Protein AF-A0A6L3EJN8-F1 (afdb_monomer_lite)

Foldseek 3Di:
DPDPVVLVCQCVVVHVPPSVVSVVVVVVVVVVCVVCVVVVLVVQCVPPNDVSSVVVVVVVVVVVVVVVVVVVVVVVVD

pLDDT: mean 87.97, std 9.5, range [47.88, 97.56]

Radius of gyration: 16.38 Å; chains: 1; bounding box: 39×19×40 Å

Structure (mmCIF, N/CA/C/O backbone):
data_AF-A0A6L3EJN8-F1
#
_entry.id   AF-A0A6L3EJN8-F1
#
loop_
_atom_site.group_PDB
_atom_site.id
_atom_site.type_symbol
_atom_site.label_atom_id
_atom_site.label_alt_id
_atom_site.label_comp_id
_atom_site.label_asym_id
_atom_site.label_entity_id
_atom_site.label_seq_id
_atom_site.pdbx_PDB_ins_code
_atom_site.Cartn_x
_atom_site.Cartn_y
_atom_site.Cartn_z
_atom_site.occupancy
_atom_site.B_iso_or_equiv
_atom_site.auth_seq_id
_atom_site.auth_comp_id
_atom_site.auth_asym_id
_atom_site.auth_atom_id
_atom_site.pdbx_PDB_model_num
ATOM 1 N N . VAL A 1 1 ? 1.714 8.642 9.630 1.00 47.88 1 VAL A N 1
ATOM 2 C CA . VAL A 1 1 ? 1.558 8.845 11.093 1.00 47.88 1 VAL A CA 1
ATOM 3 C C . VAL A 1 1 ? 1.381 10.336 11.430 1.00 47.88 1 VAL A C 1
ATOM 5 O O . VAL A 1 1 ? 1.801 10.789 12.477 1.00 47.88 1 VAL A O 1
ATOM 8 N N . THR A 1 2 ? 0.751 11.114 10.540 1.00 55.00 2 THR A N 1
ATOM 9 C CA . THR A 1 2 ? 0.726 12.593 10.585 1.00 55.00 2 THR A CA 1
ATOM 10 C C . THR A 1 2 ? -0.688 13.180 10.638 1.00 55.00 2 THR A C 1
ATOM 12 O O . THR A 1 2 ? -0.854 14.390 10.619 1.00 55.00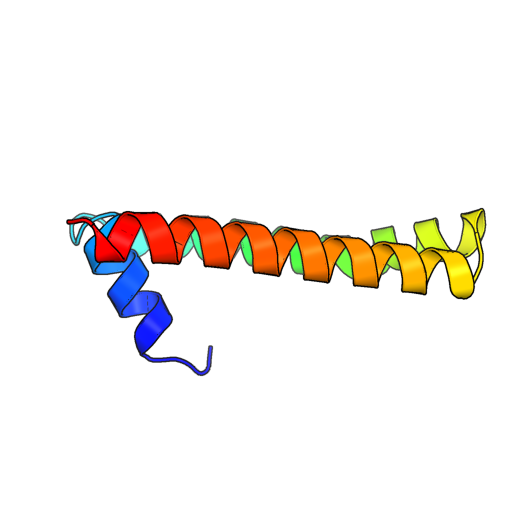 2 THR A O 1
ATOM 15 N N . SER A 1 3 ? -1.723 12.336 10.689 1.00 74.94 3 SER A N 1
ATOM 16 C CA . SER A 1 3 ? -3.124 12.761 10.668 1.00 74.94 3 SER A CA 1
ATOM 17 C C . SER A 1 3 ? -3.867 12.147 11.849 1.00 74.94 3 SER A C 1
ATOM 19 O O . SER A 1 3 ? -3.959 10.921 11.953 1.00 74.94 3 SER A O 1
ATOM 21 N N . ILE A 1 4 ? -4.418 13.014 12.704 1.00 79.75 4 ILE A N 1
ATOM 22 C CA . ILE A 1 4 ? -5.330 12.657 13.807 1.00 79.75 4 ILE A CA 1
ATOM 23 C C . ILE A 1 4 ? -6.602 11.994 13.252 1.00 79.75 4 ILE A C 1
ATOM 25 O O . ILE A 1 4 ? -7.219 11.157 13.902 1.00 79.75 4 ILE A O 1
ATOM 29 N N . THR A 1 5 ? -6.954 12.297 12.004 1.00 83.44 5 THR A N 1
ATOM 30 C CA . THR A 1 5 ? -8.148 11.786 11.334 1.00 83.44 5 THR A CA 1
ATOM 31 C C . THR A 1 5 ? -8.095 10.275 11.107 1.00 83.44 5 THR A C 1
ATOM 33 O O . THR A 1 5 ? -9.121 9.620 11.230 1.00 83.44 5 THR A O 1
ATOM 36 N N . ARG A 1 6 ? -6.927 9.677 10.819 1.00 81.88 6 ARG A N 1
ATOM 37 C CA . ARG A 1 6 ? -6.841 8.223 10.555 1.00 81.88 6 ARG A CA 1
ATOM 38 C C . ARG A 1 6 ? -7.286 7.350 11.735 1.00 81.88 6 ARG A C 1
ATOM 40 O O . ARG A 1 6 ? -8.149 6.510 11.510 1.00 81.88 6 ARG A O 1
ATOM 47 N N . PRO A 1 7 ? -6.745 7.496 12.960 1.00 82.06 7 PRO A N 1
ATOM 48 C CA . PRO A 1 7 ? -7.194 6.677 14.081 1.00 82.06 7 PRO A CA 1
ATOM 49 C C . PRO A 1 7 ? -8.650 6.964 14.462 1.00 82.06 7 PRO A C 1
ATOM 51 O O . PRO A 1 7 ? -9.349 6.028 14.831 1.00 82.06 7 PRO A O 1
ATOM 54 N N . VAL A 1 8 ? -9.124 8.209 14.319 1.00 86.31 8 VAL A N 1
ATOM 55 C CA . VAL A 1 8 ? -10.535 8.558 14.555 1.00 86.31 8 VAL A CA 1
ATOM 56 C C . VAL A 1 8 ? -11.446 7.825 13.569 1.00 86.31 8 VAL A C 1
ATOM 58 O O . VAL A 1 8 ? -12.346 7.118 14.001 1.00 86.31 8 VAL A O 1
ATOM 61 N N . LEU A 1 9 ? -11.162 7.891 12.265 1.00 84.94 9 LEU A N 1
ATOM 62 C CA . LEU A 1 9 ? -11.949 7.201 11.237 1.00 84.94 9 LEU A CA 1
ATOM 63 C C . LEU A 1 9 ? -11.926 5.681 11.403 1.00 84.94 9 LEU A C 1
ATOM 65 O O . LEU A 1 9 ? -12.960 5.039 11.270 1.00 84.94 9 LEU A O 1
ATOM 69 N N . THR A 1 10 ? -10.773 5.089 11.724 1.00 85.56 10 THR A N 1
ATOM 70 C CA . THR A 1 10 ? -10.696 3.649 12.010 1.00 85.56 10 THR A CA 1
ATOM 71 C C . THR A 1 10 ? -11.599 3.274 13.184 1.00 85.56 10 THR A C 1
ATOM 73 O O . THR A 1 10 ? -12.259 2.241 13.147 1.00 85.56 10 THR A O 1
ATOM 76 N N . ALA A 1 11 ? -11.636 4.110 14.220 1.00 85.44 11 ALA A N 1
ATOM 77 C CA . ALA A 1 11 ? -12.385 3.839 15.436 1.00 85.44 11 ALA A CA 1
ATOM 78 C C . ALA A 1 11 ? -13.901 4.023 15.257 1.00 85.44 11 ALA A C 1
ATOM 80 O O . ALA A 1 11 ? -14.673 3.257 15.827 1.00 85.44 11 ALA A O 1
ATOM 81 N N . GLU A 1 12 ? -14.309 5.012 14.461 1.00 84.69 12 GLU A N 1
ATOM 82 C CA . GLU A 1 12 ? -15.711 5.249 14.100 1.00 84.69 12 GLU A CA 1
ATOM 83 C C . GLU A 1 12 ? -16.225 4.186 13.116 1.00 84.69 12 GLU A C 1
ATOM 85 O O . GLU A 1 12 ? -17.313 3.652 13.299 1.00 84.69 12 GLU A O 1
ATOM 90 N N . CYS A 1 13 ? -15.435 3.816 12.100 1.00 84.25 13 CYS A N 1
ATOM 91 C CA . CYS A 1 13 ? -15.880 2.878 11.064 1.00 84.25 13 CYS A CA 1
ATOM 92 C C . CYS A 1 13 ? -15.808 1.402 11.482 1.00 84.25 13 CYS A C 1
ATOM 94 O O . CYS A 1 13 ? -16.654 0.618 11.062 1.00 84.25 13 CYS A O 1
ATOM 96 N N . LEU A 1 14 ? -14.789 0.992 12.249 1.00 84.69 14 LEU A N 1
ATOM 97 C CA . LEU A 1 14 ? -14.593 -0.414 12.648 1.00 84.69 14 LEU A CA 1
ATOM 98 C C . LEU A 1 14 ? -14.960 -0.682 14.116 1.00 84.69 14 LEU A C 1
ATOM 100 O O . LEU A 1 14 ? -14.929 -1.829 14.558 1.00 84.69 14 LEU A O 1
ATOM 104 N N . GLY A 1 15 ? -15.339 0.358 14.859 1.00 80.94 15 GLY A N 1
ATOM 105 C CA . GLY A 1 15 ? -15.708 0.274 16.265 1.00 80.94 15 GLY A CA 1
ATOM 106 C C . GLY A 1 15 ? -14.538 0.478 17.234 1.00 80.94 15 GLY A C 1
ATOM 107 O O . GLY A 1 15 ? -13.355 0.395 16.898 1.00 80.94 15 GLY A O 1
ATOM 108 N N . ARG A 1 16 ? -14.897 0.769 18.492 1.00 81.62 16 ARG A N 1
ATOM 109 C CA . ARG A 1 16 ? -13.948 1.060 19.585 1.00 81.62 16 ARG A CA 1
ATOM 110 C C . ARG A 1 16 ? -13.502 -0.185 20.357 1.00 81.62 16 ARG A C 1
ATOM 112 O O . ARG A 1 16 ? -12.465 -0.148 21.017 1.00 81.62 16 ARG A O 1
ATOM 119 N N . ALA A 1 17 ? -14.261 -1.279 20.286 1.00 85.25 17 ALA A N 1
ATOM 120 C CA . ALA A 1 17 ? -13.905 -2.535 20.939 1.00 85.25 17 ALA A CA 1
ATOM 121 C C . ALA A 1 17 ? -12.686 -3.163 20.244 1.00 85.25 17 ALA A C 1
ATOM 123 O O . ALA A 1 17 ? -12.652 -3.263 19.022 1.00 85.25 17 ALA A O 1
ATOM 124 N N . ASN A 1 18 ? -11.678 -3.586 21.013 1.00 84.94 18 ASN A N 1
ATOM 125 C CA . ASN A 1 18 ? -10.442 -4.182 20.484 1.00 84.94 18 ASN A CA 1
ATOM 126 C C . ASN A 1 18 ? -9.678 -3.295 19.475 1.00 84.94 18 ASN A C 1
ATOM 128 O O . ASN A 1 18 ? -8.993 -3.809 18.588 1.00 84.94 18 ASN A O 1
ATOM 132 N N . PHE A 1 19 ? -9.737 -1.963 19.622 1.00 84.50 19 PHE A N 1
ATOM 133 C CA . PHE A 1 19 ? -9.090 -1.015 18.702 1.00 84.50 19 PHE A CA 1
ATOM 134 C C . PHE A 1 19 ? -7.595 -1.301 18.472 1.00 84.50 19 PHE A C 1
ATOM 136 O O . PHE A 1 19 ? -7.101 -1.154 17.355 1.00 84.50 19 PHE A O 1
ATOM 143 N N . GLY A 1 20 ? -6.876 -1.762 19.502 1.00 85.44 20 GLY A N 1
ATOM 144 C CA . GLY A 1 20 ? -5.471 -2.172 19.391 1.00 85.44 20 GLY A CA 1
ATOM 145 C C . GLY A 1 20 ? -5.245 -3.328 18.408 1.00 85.44 20 GLY A C 1
ATOM 146 O O . GLY A 1 20 ? -4.323 -3.268 17.602 1.00 85.44 20 GLY A O 1
ATOM 147 N N . ALA A 1 21 ? -6.119 -4.340 18.400 1.00 88.38 21 ALA A N 1
ATOM 148 C CA . ALA A 1 21 ? -6.025 -5.457 17.458 1.00 88.38 21 ALA A CA 1
ATOM 149 C C . ALA A 1 21 ? -6.365 -5.016 16.024 1.00 88.38 21 ALA A C 1
ATOM 151 O O . ALA A 1 21 ? -5.638 -5.340 15.089 1.00 88.38 21 ALA A O 1
ATOM 152 N N . ILE A 1 22 ? -7.422 -4.214 15.854 1.00 88.94 22 ILE A N 1
ATOM 153 C CA . ILE A 1 22 ? -7.862 -3.710 14.541 1.00 88.94 22 ILE A CA 1
ATOM 154 C C . ILE A 1 22 ? -6.788 -2.811 13.917 1.00 88.94 22 ILE A C 1
ATOM 156 O O . ILE A 1 22 ? -6.357 -3.022 12.783 1.00 88.94 22 ILE A O 1
ATOM 160 N N . SER A 1 23 ? -6.324 -1.814 14.673 1.00 87.31 23 SER A N 1
ATOM 161 C CA . SER A 1 23 ? -5.254 -0.918 14.226 1.00 87.31 23 SER A CA 1
ATOM 162 C C . SER A 1 23 ? -3.940 -1.667 13.994 1.00 87.31 23 SER A C 1
ATOM 164 O O . SER A 1 23 ? -3.233 -1.344 13.039 1.00 87.31 23 SER A O 1
ATOM 166 N N . GLY A 1 24 ? -3.659 -2.707 14.787 1.00 89.81 24 GLY A N 1
ATOM 167 C CA . GLY A 1 24 ? -2.529 -3.611 14.592 1.00 89.81 24 GLY A CA 1
ATOM 168 C C . GLY A 1 24 ? -2.572 -4.332 13.244 1.00 89.81 24 GLY A C 1
ATOM 169 O O . GLY A 1 24 ? -1.601 -4.269 12.493 1.00 89.81 24 GLY A O 1
ATOM 170 N N . VAL A 1 25 ? -3.706 -4.939 12.880 1.00 92.31 25 VAL A N 1
ATOM 171 C CA . VAL A 1 25 ? -3.872 -5.619 11.580 1.00 92.31 25 VAL A CA 1
ATOM 172 C C . VAL A 1 25 ? -3.733 -4.636 10.411 1.00 92.31 25 VAL A C 1
ATOM 174 O O . VAL A 1 25 ? -3.035 -4.926 9.436 1.00 92.31 25 VAL A O 1
ATOM 177 N N . ILE A 1 26 ? -4.330 -3.444 10.517 1.00 90.88 26 ILE A N 1
ATOM 178 C CA . ILE A 1 26 ? -4.210 -2.391 9.492 1.00 90.88 26 ILE A CA 1
ATOM 179 C C . ILE A 1 26 ? -2.745 -1.956 9.324 1.00 90.88 26 ILE A C 1
ATOM 181 O O . ILE A 1 26 ? -2.273 -1.784 8.196 1.00 90.88 26 ILE A O 1
ATOM 185 N N . ALA A 1 27 ? -2.013 -1.792 10.428 1.00 89.88 27 ALA A N 1
ATOM 186 C CA . ALA A 1 27 ? -0.597 -1.439 10.400 1.00 89.88 27 ALA A CA 1
ATOM 187 C C . ALA A 1 27 ? 0.262 -2.555 9.789 1.00 89.88 27 ALA A C 1
ATOM 189 O O . ALA A 1 27 ? 1.127 -2.259 8.966 1.00 89.88 27 ALA A O 1
ATOM 190 N N . MET A 1 28 ? -0.005 -3.822 10.125 1.00 94.62 28 MET A N 1
ATOM 191 C CA . MET A 1 28 ? 0.703 -4.971 9.547 1.00 94.62 28 MET A CA 1
ATOM 192 C C . MET A 1 28 ? 0.551 -5.020 8.026 1.00 94.62 28 MET A C 1
ATOM 194 O O . MET A 1 28 ? 1.548 -5.123 7.316 1.00 94.62 28 MET A O 1
ATOM 198 N N . MET A 1 29 ? -0.674 -4.877 7.513 1.00 91.81 29 MET A N 1
ATOM 199 C CA . MET A 1 29 ? -0.927 -4.848 6.066 1.0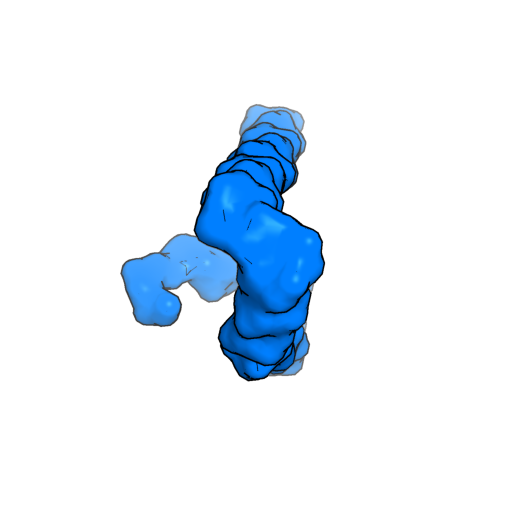0 91.81 29 MET A CA 1
ATOM 200 C C . MET A 1 29 ? -0.158 -3.711 5.380 1.00 91.81 29 MET A C 1
ATOM 202 O O . MET A 1 29 ? 0.448 -3.909 4.328 1.00 91.81 29 MET A O 1
ATOM 206 N N . PHE A 1 30 ? -0.138 -2.525 5.994 1.00 90.38 30 PHE A N 1
ATOM 207 C CA . PHE A 1 30 ? 0.602 -1.378 5.471 1.00 90.38 30 PHE A CA 1
ATOM 208 C C . PHE A 1 30 ? 2.118 -1.620 5.449 1.00 90.38 30 PHE A C 1
ATOM 210 O O . PHE A 1 30 ? 2.768 -1.333 4.444 1.00 90.38 30 PHE A O 1
ATOM 217 N N . MET A 1 31 ? 2.678 -2.178 6.525 1.00 94.56 31 MET A N 1
ATOM 218 C CA . MET A 1 31 ? 4.103 -2.511 6.606 1.00 94.56 31 MET A CA 1
ATOM 219 C C . MET A 1 31 ? 4.506 -3.582 5.590 1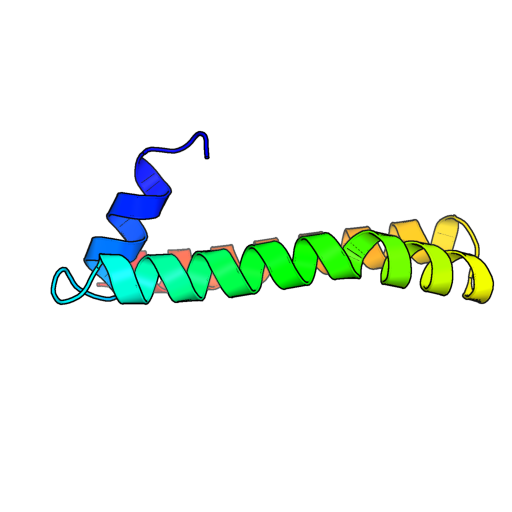.00 94.56 31 MET A C 1
ATOM 221 O O . MET A 1 31 ? 5.539 -3.437 4.942 1.00 94.56 31 MET A O 1
ATOM 225 N N . LEU A 1 32 ? 3.680 -4.615 5.402 1.00 95.81 32 LEU A N 1
ATOM 226 C CA . LEU A 1 32 ? 3.917 -5.653 4.395 1.00 95.81 32 LEU A CA 1
ATOM 227 C C . LEU A 1 32 ? 3.993 -5.058 2.986 1.00 95.81 32 LEU A C 1
ATOM 229 O O . LEU A 1 32 ? 4.927 -5.349 2.245 1.00 95.81 32 LEU A O 1
ATOM 233 N N . MET A 1 33 ? 3.056 -4.179 2.628 1.00 92.94 33 MET A N 1
ATOM 234 C CA . MET A 1 33 ? 3.061 -3.531 1.313 1.00 92.94 33 MET A CA 1
ATOM 235 C C . MET A 1 33 ? 4.252 -2.587 1.136 1.00 92.94 33 MET A C 1
ATOM 237 O O . MET A 1 33 ? 4.848 -2.559 0.064 1.00 92.94 33 MET A O 1
ATOM 241 N N . LEU A 1 34 ? 4.645 -1.859 2.185 1.00 93.94 34 LEU A N 1
ATOM 242 C CA . LEU A 1 34 ? 5.864 -1.043 2.175 1.00 93.94 34 LEU A CA 1
ATOM 243 C C . LEU A 1 34 ? 7.127 -1.880 1.954 1.00 93.94 34 LEU A C 1
ATOM 245 O O . LEU A 1 34 ? 8.009 -1.455 1.213 1.00 93.94 34 LEU A O 1
ATOM 249 N N . ALA A 1 35 ? 7.207 -3.057 2.574 1.00 96.00 35 ALA A N 1
ATOM 250 C CA . ALA A 1 35 ? 8.333 -3.968 2.401 1.00 96.00 35 ALA A CA 1
ATOM 251 C C . ALA A 1 35 ? 8.374 -4.576 0.989 1.00 96.00 35 ALA A C 1
ATOM 253 O O . ALA A 1 35 ? 9.450 -4.742 0.419 1.00 96.00 35 ALA A O 1
ATOM 254 N N . LEU A 1 36 ? 7.209 -4.879 0.407 1.00 95.38 36 LEU A N 1
ATOM 255 C CA . LEU A 1 36 ? 7.099 -5.440 -0.944 1.00 95.38 36 LEU A CA 1
ATOM 256 C C . LEU A 1 36 ? 7.279 -4.397 -2.055 1.00 95.38 36 LEU A C 1
ATOM 258 O O . LEU A 1 36 ? 7.728 -4.745 -3.148 1.00 95.38 36 LEU A O 1
ATOM 262 N N . ALA A 1 37 ? 6.957 -3.129 -1.789 1.00 92.44 37 ALA A N 1
ATOM 263 C CA . ALA A 1 37 ? 6.996 -2.048 -2.768 1.00 92.44 37 ALA A CA 1
ATOM 264 C C . ALA A 1 37 ? 8.325 -1.932 -3.546 1.00 92.44 37 ALA A C 1
ATOM 266 O O . ALA A 1 37 ? 8.259 -1.922 -4.775 1.00 92.44 37 ALA A O 1
ATOM 267 N N . PRO A 1 38 ? 9.519 -1.873 -2.916 1.00 92.88 38 PRO A N 1
ATOM 268 C CA . PRO A 1 38 ? 10.775 -1.739 -3.656 1.00 92.88 38 PRO A CA 1
ATOM 269 C C . PRO A 1 38 ? 11.080 -2.956 -4.539 1.00 92.88 38 PRO A C 1
ATOM 271 O O . PRO A 1 38 ? 11.514 -2.780 -5.675 1.00 92.88 38 PRO A O 1
ATOM 274 N N . SER A 1 39 ? 10.797 -4.173 -4.068 1.00 94.06 39 SER A N 1
ATOM 275 C CA . SER A 1 39 ? 10.998 -5.401 -4.851 1.00 94.06 39 SER A CA 1
ATOM 276 C C . SER A 1 39 ? 10.061 -5.464 -6.059 1.00 94.06 39 SER A C 1
ATOM 278 O O . SER A 1 39 ? 10.478 -5.813 -7.162 1.00 94.06 39 SER A O 1
ATOM 280 N N . MET A 1 40 ? 8.793 -5.078 -5.881 1.00 92.25 40 MET A N 1
ATOM 281 C CA . MET A 1 40 ? 7.845 -4.977 -6.994 1.00 92.25 40 MET A CA 1
ATOM 282 C C . MET A 1 40 ? 8.246 -3.875 -7.978 1.00 92.25 40 MET A C 1
ATOM 284 O O . MET A 1 40 ? 8.159 -4.078 -9.187 1.00 92.25 40 MET A O 1
ATOM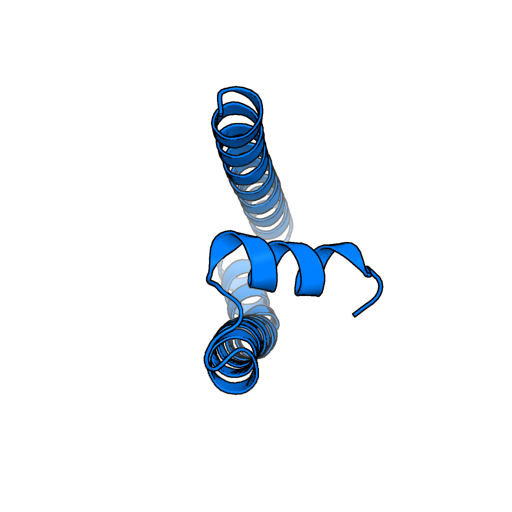 288 N N . ALA A 1 41 ? 8.713 -2.727 -7.482 1.00 91.31 41 ALA A N 1
ATOM 289 C CA . ALA A 1 41 ? 9.156 -1.618 -8.319 1.00 91.31 41 ALA A CA 1
ATOM 290 C C . ALA A 1 41 ? 10.393 -1.986 -9.150 1.00 91.31 41 ALA A C 1
ATOM 292 O O . ALA A 1 41 ? 10.426 -1.691 -10.344 1.00 91.31 41 ALA A O 1
ATOM 293 N N . SER A 1 42 ? 11.379 -2.675 -8.561 1.00 92.62 42 SER A N 1
ATOM 294 C CA . SER A 1 42 ? 12.551 -3.134 -9.312 1.00 92.62 42 SER A CA 1
ATOM 295 C C . SER A 1 42 ? 12.164 -4.160 -10.375 1.00 92.62 42 SER A C 1
ATOM 297 O O . SER A 1 42 ? 12.696 -4.130 -11.481 1.00 92.62 42 SER A O 1
ATOM 299 N N . TRP A 1 43 ? 11.217 -5.050 -10.072 1.00 93.38 43 TRP A N 1
ATOM 300 C CA . TRP A 1 43 ? 10.734 -6.034 -11.036 1.00 93.38 43 TRP A CA 1
ATOM 301 C C . TRP A 1 43 ? 9.979 -5.378 -12.201 1.00 93.38 43 TRP A C 1
ATOM 303 O O . TRP A 1 43 ? 10.255 -5.682 -13.359 1.00 93.38 43 TRP A O 1
ATOM 313 N N . LEU A 1 44 ? 9.105 -4.409 -11.913 1.00 92.44 44 LEU A N 1
ATOM 314 C CA . LEU A 1 44 ? 8.408 -3.608 -12.928 1.00 92.44 44 LEU A CA 1
ATOM 315 C C . LEU A 1 44 ? 9.384 -2.838 -13.829 1.00 92.44 44 LEU A C 1
ATOM 317 O O . LEU A 1 44 ? 9.173 -2.769 -15.041 1.00 92.44 44 LEU A O 1
ATOM 321 N N . TRP A 1 45 ? 10.469 -2.309 -13.256 1.00 93.06 45 TRP A N 1
ATOM 322 C CA . TRP A 1 45 ? 11.517 -1.623 -14.012 1.00 93.06 45 TRP A CA 1
ATOM 323 C C . TRP A 1 45 ? 12.202 -2.543 -15.025 1.00 93.06 45 TRP A C 1
ATOM 325 O O . TRP A 1 45 ? 12.444 -2.135 -16.159 1.00 93.06 45 TRP A O 1
ATOM 335 N N . LEU A 1 46 ? 12.499 -3.788 -14.643 1.00 92.94 46 LEU A N 1
ATOM 336 C CA . LEU A 1 46 ? 13.154 -4.750 -15.537 1.00 92.94 46 LEU A CA 1
ATOM 337 C C . LEU A 1 46 ? 12.282 -5.129 -16.739 1.00 92.94 46 LEU A C 1
ATOM 339 O O . LEU A 1 46 ? 12.817 -5.412 -17.807 1.00 92.94 46 LEU A O 1
ATOM 343 N N . VAL A 1 47 ? 10.957 -5.137 -16.576 1.00 90.50 47 VAL A N 1
ATOM 344 C CA . VAL A 1 47 ? 10.021 -5.547 -17.634 1.00 90.50 47 VAL A CA 1
ATOM 345 C C . VAL A 1 47 ? 9.762 -4.429 -18.643 1.00 90.50 47 VAL A C 1
ATOM 347 O O . VAL A 1 47 ? 9.697 -4.697 -19.840 1.00 90.50 47 VAL A O 1
ATOM 350 N N . GLY A 1 48 ? 9.585 -3.189 -18.180 1.00 85.56 48 GLY A N 1
ATOM 351 C CA . GLY A 1 48 ? 9.081 -2.101 -19.028 1.00 85.56 48 GLY A CA 1
ATOM 352 C C . GLY A 1 48 ? 9.841 -0.780 -18.931 1.00 85.56 48 GLY A C 1
ATOM 353 O O . GLY A 1 48 ? 9.410 0.207 -19.524 1.00 85.56 48 GLY A O 1
ATOM 354 N N . GLY A 1 49 ? 10.951 -0.734 -18.190 1.00 90.88 49 GLY A N 1
ATOM 355 C CA . GLY A 1 49 ? 11.729 0.485 -17.986 1.00 90.88 49 GLY A CA 1
ATOM 356 C C . GLY A 1 49 ? 10.969 1.570 -17.214 1.00 90.88 49 GLY A C 1
ATOM 357 O O . GLY A 1 49 ? 10.022 1.301 -16.474 1.00 90.88 49 GLY A O 1
ATOM 358 N N . TYR A 1 50 ? 11.406 2.820 -17.377 1.00 89.25 50 TYR A N 1
ATOM 359 C CA . TYR A 1 50 ? 10.907 3.966 -16.612 1.00 89.25 50 TYR A CA 1
ATOM 360 C C . TYR A 1 50 ? 9.440 4.311 -16.914 1.00 89.25 50 TYR A C 1
ATOM 362 O O . TYR A 1 50 ? 8.640 4.471 -15.990 1.00 89.25 50 TYR A O 1
ATOM 370 N N . ASP A 1 51 ? 9.068 4.382 -18.196 1.00 91.50 51 ASP A N 1
ATOM 371 C CA . ASP A 1 51 ? 7.730 4.817 -18.622 1.00 91.50 51 ASP A CA 1
ATOM 372 C C . ASP A 1 51 ? 6.625 3.869 -18.139 1.00 91.50 51 ASP A C 1
ATOM 374 O O . ASP A 1 51 ? 5.525 4.302 -17.769 1.00 91.50 51 ASP A O 1
ATOM 378 N N . PHE A 1 52 ? 6.928 2.570 -18.077 1.00 91.94 52 PHE A N 1
ATOM 379 C CA . PHE A 1 52 ? 6.001 1.565 -17.571 1.00 91.94 52 PHE A CA 1
ATOM 380 C C . PHE A 1 52 ? 5.778 1.701 -16.063 1.00 91.94 52 PHE A C 1
ATOM 382 O O . PHE A 1 52 ? 4.634 1.681 -15.603 1.00 91.94 52 PHE A O 1
ATOM 389 N N . VAL A 1 53 ? 6.850 1.916 -15.294 1.00 94.00 53 VAL A N 1
ATOM 390 C CA . VAL A 1 53 ? 6.759 2.166 -13.847 1.00 94.00 53 VAL A CA 1
ATOM 391 C C . VAL A 1 53 ? 5.937 3.428 -13.578 1.00 94.00 53 VAL A C 1
ATOM 393 O O . VAL A 1 53 ? 5.049 3.404 -12.724 1.00 94.00 53 VAL A O 1
ATOM 396 N N . LEU A 1 54 ? 6.168 4.505 -14.336 1.00 93.75 54 LEU A N 1
ATOM 397 C CA . LEU A 1 54 ? 5.416 5.754 -14.190 1.00 93.75 54 LEU A CA 1
ATOM 398 C C . LEU A 1 54 ? 3.922 5.563 -14.469 1.00 93.75 54 LEU A C 1
ATOM 400 O O . LEU A 1 54 ? 3.081 5.989 -13.674 1.00 93.75 54 LEU A O 1
ATOM 404 N N . SER A 1 55 ? 3.594 4.887 -15.571 1.00 93.62 55 SER A N 1
ATOM 405 C CA . SER A 1 55 ? 2.208 4.603 -15.959 1.00 93.62 55 SER A CA 1
ATOM 406 C C . SER A 1 55 ? 1.500 3.734 -14.916 1.00 93.62 55 SER A C 1
ATOM 408 O O . SER A 1 55 ? 0.344 3.989 -14.572 1.00 93.62 55 SER A O 1
ATOM 410 N N . PHE A 1 56 ? 2.203 2.749 -14.351 1.00 94.38 56 PHE A N 1
ATOM 411 C CA . PHE A 1 56 ? 1.679 1.890 -13.291 1.00 94.38 56 PHE A CA 1
ATOM 412 C C . PHE A 1 56 ? 1.412 2.662 -11.991 1.00 94.38 56 PHE A C 1
ATOM 414 O O . PHE A 1 56 ? 0.345 2.520 -11.390 1.00 94.38 56 PHE A O 1
ATOM 421 N N . VAL A 1 57 ? 2.339 3.529 -11.572 1.00 93.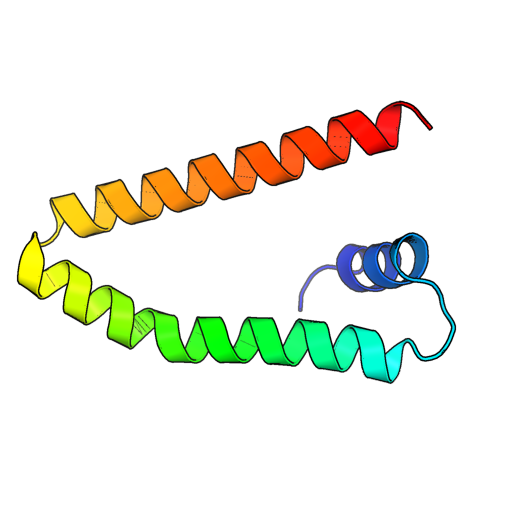94 57 VAL A N 1
ATOM 422 C CA . VAL A 1 57 ? 2.149 4.395 -10.396 1.00 93.94 57 VAL A CA 1
ATOM 423 C C . VAL A 1 57 ? 0.967 5.342 -10.605 1.00 93.94 57 VAL A C 1
ATOM 425 O O . VAL A 1 57 ? 0.142 5.503 -9.702 1.00 93.94 57 VAL A O 1
ATOM 428 N N . LEU A 1 58 ? 0.835 5.920 -11.800 1.00 96.12 58 LEU A N 1
ATOM 429 C CA . LEU A 1 58 ? -0.286 6.792 -12.140 1.00 96.12 58 LEU A CA 1
ATOM 430 C C . LEU A 1 58 ? -1.622 6.042 -12.063 1.00 96.12 58 LEU A C 1
ATOM 432 O O . LEU A 1 58 ? -2.573 6.547 -11.462 1.00 96.12 58 LEU A O 1
ATOM 436 N N . LEU A 1 59 ? -1.680 4.809 -12.573 1.00 96.12 59 LEU A N 1
ATOM 437 C CA . LEU A 1 59 ? -2.856 3.947 -12.450 1.00 96.12 59 LEU A CA 1
ATOM 438 C C . LEU A 1 59 ? -3.194 3.650 -10.979 1.00 96.12 59 LEU A C 1
ATOM 440 O O . LEU A 1 59 ? -4.349 3.801 -10.577 1.00 96.12 59 LEU A O 1
ATOM 444 N N . CYS A 1 60 ? -2.202 3.324 -10.147 1.00 94.69 60 CYS A N 1
ATOM 445 C CA . CYS A 1 60 ? -2.391 3.139 -8.704 1.00 94.69 60 CYS A CA 1
ATOM 446 C C . CYS A 1 60 ? -2.949 4.396 -8.013 1.00 94.69 60 CYS A C 1
ATOM 448 O O . CYS A 1 60 ? -3.858 4.289 -7.183 1.00 94.69 60 CYS A O 1
ATOM 450 N N . CYS A 1 61 ? -2.467 5.589 -8.372 1.00 95.75 61 CYS A N 1
ATOM 451 C CA . CYS A 1 61 ? -2.994 6.854 -7.855 1.00 95.75 61 CYS A CA 1
ATOM 452 C C . CYS A 1 61 ? -4.463 7.066 -8.245 1.00 95.75 61 CYS A C 1
ATOM 454 O O . CYS A 1 61 ? -5.281 7.402 -7.386 1.00 95.75 61 CYS A O 1
ATOM 456 N N . VAL A 1 62 ? -4.817 6.825 -9.511 1.00 97.56 62 VAL A N 1
ATOM 457 C CA . VAL A 1 62 ? -6.200 6.956 -10.001 1.00 97.56 62 VAL A CA 1
ATOM 458 C C . VAL A 1 62 ? -7.132 5.963 -9.305 1.00 97.56 62 VAL A C 1
ATOM 460 O O . VAL A 1 62 ? -8.232 6.339 -8.890 1.00 97.56 62 VAL A O 1
ATOM 463 N N . VAL A 1 63 ? -6.698 4.714 -9.120 1.00 96.88 63 VAL A N 1
ATOM 464 C CA . VAL A 1 63 ? -7.470 3.685 -8.404 1.00 96.88 63 VAL A CA 1
ATOM 465 C C . VAL A 1 63 ? -7.681 4.081 -6.940 1.00 96.88 63 VAL A C 1
ATOM 467 O O . VAL A 1 63 ? -8.811 4.032 -6.449 1.00 96.88 63 VAL A O 1
ATOM 470 N N . SER A 1 64 ? -6.624 4.529 -6.257 1.00 93.44 64 SER A N 1
ATOM 471 C CA . SER A 1 64 ? -6.690 4.990 -4.864 1.00 93.44 64 SER A CA 1
ATOM 472 C C . SER A 1 64 ? -7.653 6.170 -4.703 1.00 93.44 64 SER A C 1
ATOM 474 O O . SER A 1 64 ? -8.544 6.145 -3.850 1.00 93.44 64 SER A O 1
ATOM 476 N N . LEU A 1 65 ? -7.551 7.166 -5.587 1.00 95.00 65 LEU A N 1
ATOM 477 C CA . LEU A 1 65 ? -8.439 8.325 -5.587 1.00 95.00 65 LEU A CA 1
ATOM 478 C C . LEU A 1 65 ? -9.895 7.929 -5.867 1.00 95.00 65 LEU A C 1
ATOM 480 O O . LEU A 1 65 ? -10.800 8.392 -5.178 1.00 95.00 65 LEU A O 1
ATOM 484 N N . SER A 1 66 ? -10.125 7.033 -6.828 1.00 96.12 66 SER A N 1
ATOM 485 C CA . SER A 1 66 ? -11.464 6.524 -7.155 1.00 96.12 66 SER A CA 1
ATOM 486 C C . SER A 1 66 ? -12.095 5.783 -5.975 1.00 96.12 66 SER A C 1
ATOM 488 O O . SER A 1 66 ? -13.289 5.935 -5.712 1.00 96.12 66 SER A O 1
ATOM 490 N N . CYS A 1 67 ? -11.299 5.007 -5.234 1.00 93.62 67 CYS A N 1
ATOM 491 C CA . CYS A 1 67 ? -11.746 4.319 -4.027 1.00 93.62 67 CYS A CA 1
ATOM 492 C C . CYS A 1 67 ? -12.155 5.319 -2.936 1.00 93.62 67 C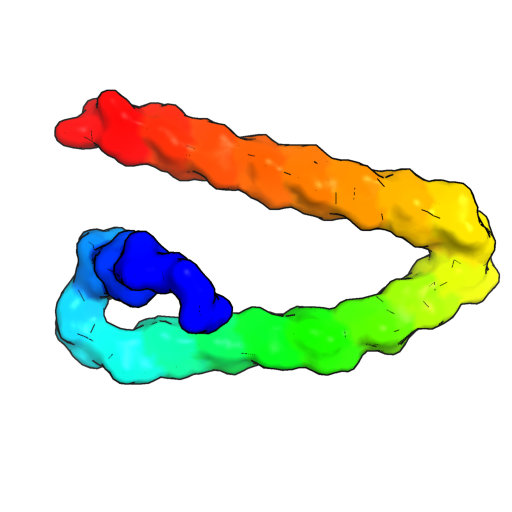YS A C 1
ATOM 494 O O . CYS A 1 67 ? -13.275 5.253 -2.426 1.00 93.62 67 CYS A O 1
ATOM 496 N N . LEU A 1 68 ? -11.300 6.305 -2.647 1.00 90.56 68 LEU A N 1
ATOM 497 C CA . LEU A 1 68 ? -11.598 7.361 -1.674 1.00 90.56 68 LEU A CA 1
ATOM 498 C C . LEU A 1 68 ? -12.828 8.183 -2.071 1.00 90.56 68 LEU A C 1
ATOM 500 O O . LEU A 1 68 ? -13.657 8.498 -1.219 1.00 90.56 68 LEU A O 1
ATOM 504 N N . TYR A 1 69 ? -12.984 8.482 -3.361 1.00 94.38 69 TYR A N 1
ATOM 505 C CA . TYR A 1 69 ? -14.158 9.173 -3.883 1.00 94.38 69 TYR A CA 1
ATOM 506 C C . TYR A 1 69 ? -15.442 8.355 -3.696 1.00 94.38 69 TYR A C 1
ATOM 508 O O . TYR A 1 69 ? -16.478 8.895 -3.316 1.00 94.38 69 TYR A O 1
ATOM 516 N N . ARG A 1 70 ? -15.406 7.036 -3.919 1.00 92.88 70 ARG A N 1
ATOM 517 C CA . ARG A 1 70 ? -16.577 6.182 -3.660 1.00 92.88 70 ARG A CA 1
ATOM 518 C C . ARG A 1 70 ? -16.934 6.147 -2.177 1.00 92.88 70 ARG A C 1
ATOM 520 O O . ARG A 1 70 ? -18.109 6.277 -1.845 1.00 92.88 70 ARG A O 1
ATOM 527 N N . VAL A 1 71 ? -15.940 6.026 -1.298 1.00 88.88 71 VAL A N 1
ATOM 528 C CA . VAL A 1 71 ? -16.157 6.038 0.158 1.00 88.88 71 VAL A CA 1
ATOM 529 C C . VAL A 1 71 ? -16.747 7.372 0.614 1.00 88.88 71 VAL A C 1
ATOM 531 O O . VAL A 1 71 ? -17.723 7.381 1.362 1.00 88.88 71 VAL A O 1
ATOM 534 N N . SER A 1 72 ? -16.234 8.500 0.115 1.00 87.75 72 SER A N 1
ATOM 535 C CA . SER A 1 72 ? -16.759 9.819 0.487 1.00 87.75 72 SER A CA 1
ATOM 536 C C . SER A 1 72 ? -18.210 10.024 0.037 1.00 87.75 72 SER A C 1
ATOM 538 O O . SER A 1 72 ? -19.004 10.639 0.752 1.00 87.75 72 SER A O 1
ATOM 540 N N . ARG A 1 73 ? -18.599 9.456 -1.111 1.00 87.88 73 ARG A N 1
ATOM 541 C CA . ARG A 1 73 ? -19.982 9.487 -1.620 1.00 87.88 73 ARG A CA 1
ATOM 542 C C . ARG A 1 73 ? -20.948 8.620 -0.817 1.00 87.88 73 ARG A C 1
ATOM 544 O O . ARG A 1 73 ? -22.129 8.947 -0.758 1.00 87.88 73 ARG A O 1
ATOM 551 N N . ILE A 1 74 ? -20.469 7.524 -0.237 1.00 86.31 74 ILE A N 1
ATOM 552 C CA . ILE A 1 74 ? -21.276 6.669 0.640 1.00 86.31 74 ILE A CA 1
ATOM 553 C C . ILE A 1 74 ? -21.494 7.375 1.980 1.00 86.31 74 ILE A C 1
ATOM 555 O O . ILE A 1 74 ? -22.625 7.465 2.440 1.00 86.31 74 ILE A O 1
ATOM 559 N N . MET A 1 75 ? -20.437 7.948 2.559 1.00 76.25 75 MET A N 1
ATOM 560 C CA . MET A 1 75 ? -20.491 8.524 3.905 1.00 76.25 75 MET A CA 1
ATOM 561 C C . MET A 1 75 ? -21.302 9.824 3.986 1.00 76.25 75 MET A C 1
ATOM 563 O O . MET A 1 75 ? -21.884 10.114 5.018 1.00 76.25 75 MET A O 1
ATOM 567 N N . THR A 1 76 ? -21.391 10.581 2.888 1.00 75.62 76 THR A N 1
ATOM 568 C CA . THR A 1 76 ? -22.229 11.795 2.790 1.00 75.62 76 THR A CA 1
ATOM 569 C C . THR A 1 76 ? -23.727 11.516 2.615 1.00 75.62 76 THR A C 1
ATOM 571 O O . THR A 1 76 ? -24.514 12.459 2.589 1.00 75.62 76 THR A O 1
ATOM 574 N N . ARG A 1 77 ? -24.137 10.250 2.455 1.00 60.12 77 ARG A N 1
ATOM 575 C CA . ARG A 1 77 ? -25.545 9.844 2.281 1.00 60.12 77 ARG A CA 1
ATOM 576 C C . ARG A 1 77 ? -26.183 9.224 3.531 1.00 60.12 77 ARG A C 1
ATOM 578 O O . ARG A 1 77 ? -27.373 8.924 3.487 1.00 60.12 77 ARG A O 1
ATOM 585 N N . THR A 1 78 ? -25.407 9.026 4.591 1.00 52.44 78 THR A N 1
ATOM 586 C CA . THR A 1 78 ? -25.830 8.562 5.926 1.00 52.44 78 THR A CA 1
ATOM 587 C C . THR A 1 78 ? -25.843 9.729 6.889 1.00 52.44 78 THR A C 1
ATOM 589 O O . THR A 1 78 ? -26.789 9.790 7.699 1.00 52.44 78 THR A O 1
#

Sequence (78 aa):
VTSITRPVLTAECLGRANFGAISGVIAMMFMLMLALAPSMASWLWLVGGYDFVLSFVLLCCVVSLSCLYRVSRIMTRT

Secondary structure (DSSP, 8-state):
---THHHHHHHHHH-STTHHHHHHHHHHHHHHHHHHHHHHHHHHHHHHHHHHHHHHHHHHHHHHHHHHHHHHHHHTT-